Protein AF-A0A7C9VU46-F1 (afdb_monomer)

Organism: NCBI:txid2714351

Mean predicted aligned error: 11.22 Å

Nearest PDB structures (foldseek):
  5y7q-assembly1_A  TM=8.874E-01  e=1.756E-02  Pseudomonas aeruginosa PAO1
  4reb-assembly1_A  TM=8.449E-01  e=1.878E-02  Homo sapiens
  4ric-assembly1_A  TM=8.578E-01  e=5.898E-02  Homo sapiens
  4ry3-assembly1_A  TM=6.959E-01  e=2.812E-02  Homo sapiens
  8j7y-assembly1_B  TM=4.164E-01  e=3.349E+00  Homo sapiens

Structure (mmCIF, N/CA/C/O backbone):
data_AF-A0A7C9VU46-F1
#
_entry.id   AF-A0A7C9VU46-F1
#
loop_
_atom_site.group_PDB
_atom_site.id
_atom_site.type_symbol
_atom_site.label_atom_id
_atom_site.label_alt_id
_atom_site.label_comp_id
_atom_site.label_asym_id
_atom_site.label_entity_id
_atom_site.label_seq_id
_atom_site.pdbx_PDB_ins_code
_atom_site.Cartn_x
_atom_site.Cartn_y
_atom_site.Cartn_z
_atom_site.occupancy
_atom_site.B_iso_or_equiv
_atom_site.auth_seq_id
_atom_site.auth_comp_id
_atom_site.auth_asym_id
_atom_site.auth_atom_id
_atom_site.pdbx_PDB_model_num
ATOM 1 N N . MET A 1 1 ? -3.413 -25.068 1.498 1.00 42.00 1 MET A N 1
ATOM 2 C CA . MET A 1 1 ? -3.472 -23.784 2.229 1.00 42.00 1 MET A CA 1
ATOM 3 C C . MET A 1 1 ? -2.908 -22.720 1.308 1.00 42.00 1 MET A C 1
ATOM 5 O O . MET A 1 1 ? -1.802 -22.916 0.824 1.00 42.00 1 MET A O 1
ATOM 9 N N . GLY A 1 2 ? -3.686 -21.690 0.971 1.00 61.91 2 GLY A N 1
ATOM 10 C CA . GLY A 1 2 ? -3.221 -20.601 0.105 1.00 61.91 2 GLY A CA 1
ATOM 11 C C . GLY A 1 2 ? -2.277 -19.662 0.854 1.00 61.91 2 GLY A C 1
ATOM 12 O O . GLY A 1 2 ? -2.394 -19.526 2.072 1.00 61.91 2 GLY A O 1
ATOM 13 N N . ALA A 1 3 ? -1.338 -19.045 0.138 1.00 66.25 3 ALA A N 1
ATOM 14 C CA . ALA A 1 3 ? -0.512 -17.979 0.691 1.00 66.25 3 ALA A CA 1
ATOM 15 C C . ALA A 1 3 ? -1.405 -16.810 1.136 1.00 66.25 3 ALA A C 1
ATOM 17 O O . ALA A 1 3 ? -2.401 -16.498 0.480 1.00 66.25 3 ALA A O 1
ATOM 18 N N . LEU A 1 4 ? -1.063 -16.179 2.261 1.00 65.56 4 LEU A N 1
ATOM 19 C CA . LEU A 1 4 ? -1.731 -14.950 2.677 1.00 65.56 4 LEU A CA 1
ATOM 20 C C . LEU A 1 4 ? -1.468 -13.855 1.629 1.00 65.56 4 LEU A C 1
ATOM 22 O O . LEU A 1 4 ? -0.344 -13.768 1.126 1.00 65.56 4 LEU A O 1
ATOM 26 N N . PRO A 1 5 ? -2.471 -13.023 1.298 1.00 73.12 5 PRO A N 1
ATOM 27 C CA . PRO A 1 5 ? -2.282 -11.930 0.356 1.00 73.12 5 PRO A CA 1
ATOM 28 C C . PRO A 1 5 ? -1.193 -10.981 0.864 1.00 73.12 5 PRO A C 1
ATOM 30 O O . PRO A 1 5 ? -1.107 -10.684 2.059 1.00 73.12 5 PRO A O 1
ATOM 33 N N . ARG A 1 6 ? -0.355 -10.501 -0.056 1.00 83.19 6 ARG A N 1
ATOM 34 C CA . ARG A 1 6 ? 0.696 -9.528 0.253 1.00 83.19 6 ARG A CA 1
ATOM 35 C C . ARG A 1 6 ? 0.078 -8.249 0.833 1.00 83.19 6 ARG A C 1
ATOM 37 O O . ARG A 1 6 ? -0.856 -7.698 0.258 1.00 83.19 6 ARG A O 1
ATOM 44 N N . LEU A 1 7 ? 0.628 -7.776 1.951 1.00 88.25 7 LEU A N 1
ATOM 45 C CA . LEU A 1 7 ? 0.248 -6.506 2.577 1.00 88.25 7 LEU A CA 1
ATOM 46 C C . LEU A 1 7 ? 0.903 -5.306 1.877 1.00 88.25 7 LEU A C 1
ATOM 48 O O . LEU A 1 7 ? 1.876 -5.468 1.141 1.00 88.25 7 LEU A O 1
ATOM 52 N N . ALA A 1 8 ? 0.370 -4.111 2.143 1.00 93.81 8 ALA A N 1
ATOM 53 C CA . ALA A 1 8 ? 0.956 -2.851 1.696 1.00 93.81 8 ALA A CA 1
ATOM 54 C C . ALA A 1 8 ? 2.403 -2.689 2.190 1.00 93.81 8 ALA A C 1
ATOM 56 O O . ALA A 1 8 ? 2.746 -3.136 3.287 1.00 93.81 8 ALA A O 1
ATOM 57 N N . ASP A 1 9 ? 3.230 -2.009 1.398 1.00 95.44 9 ASP A N 1
ATOM 58 C CA . ASP A 1 9 ? 4.649 -1.819 1.717 1.00 95.44 9 ASP A CA 1
ATOM 59 C C . ASP A 1 9 ? 4.894 -0.984 2.990 1.00 95.44 9 ASP A C 1
ATOM 61 O O . ASP A 1 9 ? 5.875 -1.224 3.695 1.00 95.44 9 ASP A O 1
ATOM 65 N N . LEU A 1 10 ? 4.037 -0.000 3.293 1.00 97.25 10 LEU A N 1
ATOM 66 C CA . LEU A 1 10 ? 4.185 0.897 4.444 1.00 97.25 10 LEU A CA 1
ATOM 67 C C . LEU A 1 10 ? 2.865 1.088 5.209 1.00 97.25 10 LEU A C 1
ATOM 69 O O . LEU A 1 10 ? 1.778 1.088 4.629 1.00 97.25 10 LEU A O 1
ATOM 73 N N . LEU A 1 11 ? 2.987 1.352 6.510 1.00 95.12 11 LEU A N 1
ATOM 74 C CA . LEU A 1 11 ? 1.920 1.798 7.407 1.00 95.12 11 LEU A CA 1
ATOM 75 C C . LEU A 1 11 ? 2.380 3.089 8.090 1.00 95.12 11 LEU A C 1
ATOM 77 O O . LEU A 1 11 ? 3.465 3.125 8.666 1.00 95.12 11 LEU A O 1
ATOM 81 N N . THR A 1 12 ? 1.573 4.145 8.025 1.00 95.25 12 THR A N 1
ATOM 82 C CA . THR A 1 12 ? 1.903 5.452 8.606 1.00 95.25 12 THR A CA 1
ATOM 83 C C . THR A 1 12 ? 0.762 5.998 9.451 1.00 95.25 12 THR A C 1
ATOM 85 O O . THR A 1 12 ? -0.407 5.802 9.137 1.00 95.25 12 THR A O 1
ATOM 88 N N . TRP A 1 13 ? 1.111 6.691 10.528 1.00 96.12 13 TRP A N 1
ATOM 89 C CA . TRP A 1 13 ? 0.216 7.496 11.348 1.00 96.12 13 TRP A CA 1
ATOM 90 C C . TRP A 1 13 ? 1.034 8.638 11.955 1.00 96.12 13 TRP A C 1
ATOM 92 O O . TRP A 1 13 ? 2.261 8.560 12.059 1.00 96.12 13 TRP A O 1
ATOM 102 N N . LYS A 1 14 ? 0.363 9.715 12.351 1.00 94.06 14 LYS A N 1
ATOM 103 C CA . LYS A 1 14 ? 0.975 10.834 13.059 1.00 94.06 14 LYS A CA 1
ATOM 104 C C . LYS A 1 14 ? 0.528 10.794 14.513 1.00 94.06 14 LYS A C 1
ATOM 106 O O . LYS A 1 14 ? -0.659 10.643 14.786 1.00 94.06 14 LYS A O 1
ATOM 111 N N . GLN A 1 15 ? 1.477 10.956 15.427 1.00 94.81 15 GLN A N 1
ATOM 112 C CA . GLN A 1 15 ? 1.204 11.138 16.848 1.00 94.81 15 GLN A CA 1
ATOM 113 C C . GLN A 1 15 ? 1.498 12.591 17.227 1.00 94.81 15 GLN A C 1
ATOM 115 O O . GLN A 1 15 ? 2.615 13.068 17.031 1.00 94.81 15 GLN A O 1
ATOM 120 N N . GLU A 1 16 ? 0.512 13.281 17.791 1.00 92.44 16 GLU A N 1
ATOM 121 C CA . GLU A 1 16 ? 0.640 14.628 18.348 1.00 92.44 16 GLU A CA 1
ATOM 122 C C . GLU A 1 16 ? 0.192 14.609 19.814 1.00 92.44 16 GLU A C 1
ATOM 124 O O . GLU A 1 16 ? -0.996 14.660 20.136 1.00 92.44 16 GLU A O 1
ATOM 129 N N . GLY A 1 17 ? 1.156 14.480 20.731 1.00 89.25 17 GLY A N 1
ATOM 130 C CA . GLY A 1 17 ? 0.858 14.297 22.154 1.00 89.25 17 GLY A CA 1
ATOM 131 C C . GLY A 1 17 ? 0.039 13.015 22.381 1.00 89.25 17 GLY A C 1
ATOM 132 O O . GLY A 1 17 ? 0.482 11.954 21.943 1.00 89.25 17 GLY A O 1
ATOM 133 N N . PRO A 1 18 ? -1.135 13.064 23.041 1.00 91.19 18 PRO A N 1
ATOM 134 C CA . PRO A 1 18 ? -1.999 11.895 23.225 1.00 91.19 18 PRO A CA 1
ATOM 135 C C . PRO A 1 18 ? -2.870 11.561 22.0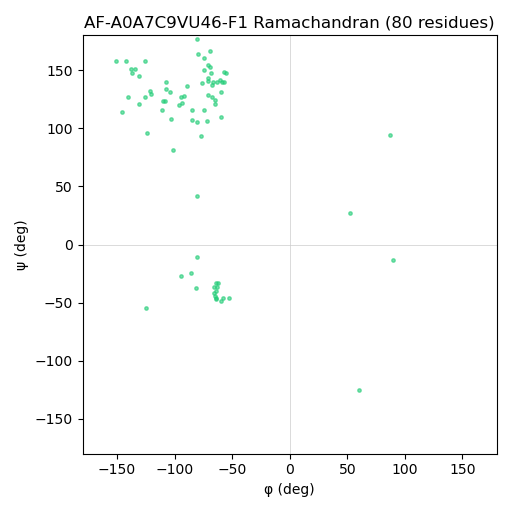00 1.00 91.19 18 PRO A C 1
ATOM 137 O O . PRO A 1 18 ? -3.490 10.502 21.976 1.00 91.19 18 PRO A O 1
ATOM 140 N N . ILE A 1 19 ? -2.939 12.435 20.990 1.00 89.12 19 ILE A N 1
ATOM 141 C CA . ILE A 1 19 ? -3.800 12.246 19.817 1.00 89.12 19 ILE A CA 1
ATOM 142 C C . ILE A 1 19 ? -3.016 11.532 18.713 1.00 89.12 19 ILE A C 1
ATOM 144 O O . ILE A 1 19 ? -1.937 11.974 18.320 1.00 89.12 19 ILE A O 1
ATOM 148 N N . ALA A 1 20 ? -3.586 10.447 18.190 1.00 89.44 20 ALA A N 1
ATOM 149 C CA . ALA A 1 20 ? -3.097 9.751 17.005 1.00 89.44 20 ALA A CA 1
ATOM 150 C C . ALA A 1 20 ? -4.035 10.019 15.823 1.00 89.44 20 ALA A C 1
ATOM 152 O O . ALA A 1 20 ? -5.256 10.005 15.986 1.00 89.44 20 ALA A O 1
ATOM 153 N N . THR A 1 21 ? -3.486 10.231 14.628 1.00 91.69 21 THR A N 1
ATOM 154 C CA . THR A 1 21 ? -4.287 10.189 13.399 1.00 91.69 21 THR A CA 1
ATOM 155 C C . THR A 1 21 ? -4.627 8.750 13.038 1.00 91.69 21 THR A C 1
ATOM 157 O O . THR A 1 21 ? -3.918 7.818 13.422 1.00 91.69 21 THR A O 1
ATOM 160 N N . GLU A 1 22 ? -5.656 8.572 12.214 1.00 91.38 22 GLU A N 1
ATOM 161 C CA . GLU A 1 22 ? -5.965 7.262 11.651 1.00 91.38 22 GLU A CA 1
ATOM 162 C C . GLU A 1 22 ? -4.763 6.677 10.880 1.00 91.38 22 GLU A C 1
ATOM 164 O O . GLU A 1 22 ? -4.053 7.415 10.180 1.00 91.38 22 GLU A O 1
ATOM 169 N N . PRO A 1 23 ? -4.515 5.361 11.009 1.00 93.44 23 PRO A N 1
ATOM 170 C CA . PRO A 1 23 ? -3.460 4.676 10.277 1.00 93.44 23 PRO A CA 1
ATOM 171 C C . PRO A 1 23 ? -3.761 4.626 8.778 1.00 93.44 23 PRO A C 1
ATOM 173 O O . PRO A 1 23 ? -4.872 4.295 8.379 1.00 93.44 23 PRO A O 1
ATOM 176 N N . MET A 1 24 ? -2.751 4.874 7.945 1.00 95.44 24 MET A N 1
ATOM 177 C CA . MET A 1 24 ? -2.835 4.832 6.487 1.00 95.44 24 MET A CA 1
ATOM 178 C C . MET A 1 24 ? -1.860 3.815 5.903 1.00 95.44 24 MET A C 1
ATOM 180 O O . MET A 1 24 ? -0.663 3.835 6.195 1.00 95.44 24 MET A O 1
ATOM 184 N N . LEU A 1 25 ? -2.376 2.954 5.032 1.00 96.56 25 LEU A N 1
ATOM 185 C CA . LEU A 1 25 ? -1.599 1.954 4.304 1.00 96.56 25 LEU A CA 1
ATOM 186 C C . LEU A 1 2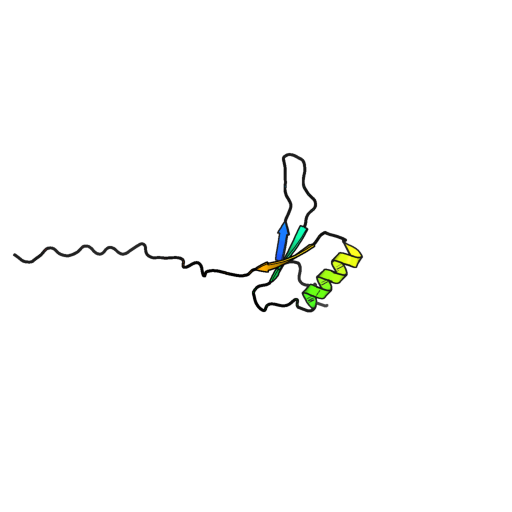5 ? -1.085 2.543 2.985 1.00 96.56 25 LEU A C 1
ATOM 188 O O . LEU A 1 25 ? -1.817 3.230 2.272 1.00 96.56 25 LEU A O 1
ATOM 192 N N . ILE A 1 26 ? 0.176 2.298 2.639 1.00 97.44 26 ILE A N 1
ATOM 193 C CA . ILE A 1 26 ? 0.784 2.834 1.418 1.00 97.44 26 ILE A CA 1
ATOM 194 C C . ILE A 1 26 ? 1.486 1.714 0.657 1.00 97.44 26 ILE A C 1
ATOM 196 O O . ILE A 1 26 ? 2.425 1.103 1.155 1.00 97.44 26 ILE A O 1
ATOM 200 N N . GLU A 1 27 ? 1.052 1.496 -0.580 1.00 97.38 27 GLU A N 1
ATOM 201 C CA . GLU A 1 27 ? 1.728 0.632 -1.546 1.00 97.38 27 GLU A CA 1
ATOM 202 C C . GLU A 1 27 ? 2.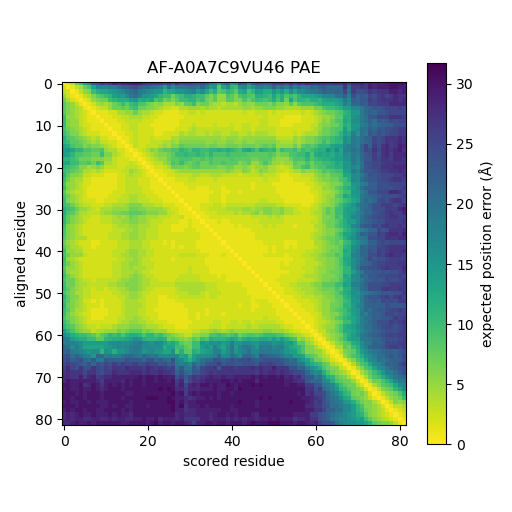646 1.483 -2.431 1.00 97.38 27 GLU A C 1
ATOM 204 O O . GLU A 1 27 ? 2.199 2.468 -3.033 1.00 97.38 27 GLU A O 1
ATOM 209 N N . VAL A 1 28 ? 3.925 1.121 -2.533 1.00 96.88 28 VAL A N 1
ATOM 210 C CA . VAL A 1 28 ? 4.929 1.902 -3.261 1.00 96.88 28 VAL A CA 1
ATOM 211 C C . VAL A 1 28 ? 5.228 1.244 -4.600 1.00 96.88 28 VAL A C 1
A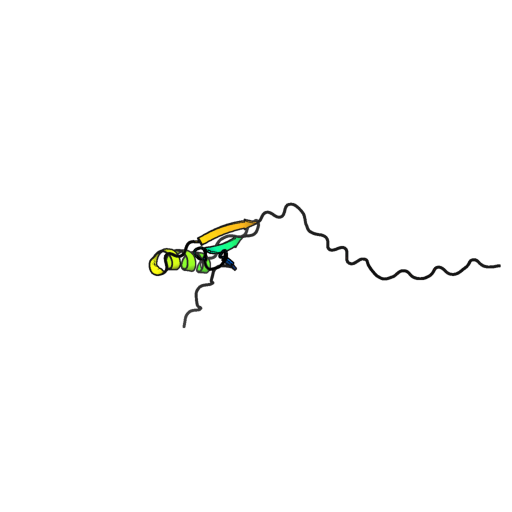TOM 213 O O . VAL A 1 28 ? 5.524 0.059 -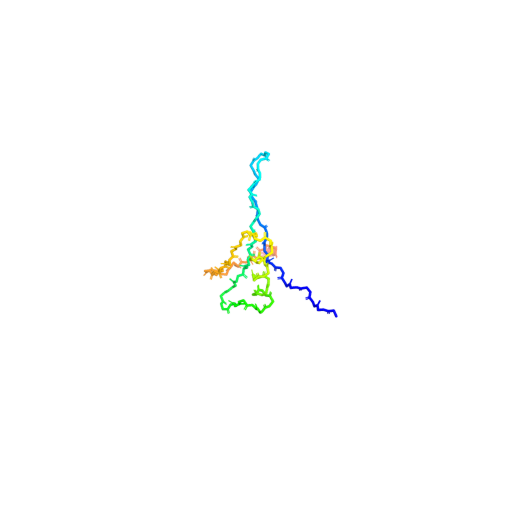4.696 1.00 96.88 28 VAL A O 1
ATOM 216 N N . LYS A 1 29 ? 5.202 2.039 -5.671 1.00 96.12 29 LYS A N 1
ATOM 217 C CA . LYS A 1 29 ? 5.534 1.581 -7.022 1.00 96.12 29 LYS A CA 1
ATOM 218 C C . LYS A 1 29 ? 6.684 2.369 -7.605 1.00 96.12 29 LYS A C 1
ATOM 220 O O . LYS A 1 29 ? 6.696 3.599 -7.595 1.00 96.12 29 LYS A O 1
ATOM 225 N N . SER A 1 30 ? 7.651 1.650 -8.157 1.00 93.69 30 SER A N 1
ATOM 226 C CA . SER A 1 30 ? 8.725 2.261 -8.935 1.00 93.69 30 SER A CA 1
ATOM 227 C C . SER A 1 30 ? 8.269 2.574 -10.368 1.00 93.69 30 SER A C 1
ATOM 229 O O . SER A 1 30 ? 7.138 2.295 -10.784 1.00 93.69 30 SER A O 1
ATOM 231 N N . ARG A 1 31 ? 9.144 3.193 -11.167 1.00 91.56 31 ARG A N 1
ATOM 232 C CA . ARG A 1 31 ? 8.852 3.450 -12.580 1.00 91.56 31 ARG A CA 1
ATOM 233 C C . ARG A 1 31 ? 8.721 2.124 -13.338 1.00 91.56 31 ARG A C 1
ATOM 235 O O . ARG A 1 31 ? 9.676 1.369 -13.427 1.00 91.56 31 ARG A O 1
ATOM 242 N N . GLY A 1 32 ? 7.556 1.901 -13.946 1.00 91.06 32 GLY A N 1
ATOM 243 C CA . GLY A 1 32 ? 7.266 0.696 -14.734 1.00 91.06 32 GLY A CA 1
ATOM 244 C C . GLY A 1 32 ? 6.667 -0.447 -13.914 1.00 91.06 32 GLY A C 1
ATOM 245 O O . GLY A 1 32 ? 6.092 -1.359 -14.501 1.00 91.06 32 GLY A O 1
ATOM 246 N N . ASP A 1 33 ? 6.722 -0.352 -12.586 1.00 95.06 33 ASP A N 1
ATOM 247 C CA . ASP A 1 33 ? 6.086 -1.302 -11.683 1.00 95.06 33 ASP A CA 1
ATOM 248 C C . ASP A 1 33 ? 4.557 -1.150 -11.709 1.00 95.06 33 ASP A C 1
ATOM 250 O O . ASP A 1 33 ? 4.014 -0.040 -11.797 1.00 95.06 33 ASP A O 1
ATOM 254 N N . ARG A 1 34 ? 3.860 -2.284 -11.666 1.00 95.44 34 ARG A N 1
ATOM 255 C CA . ARG A 1 34 ? 2.401 -2.394 -11.728 1.00 95.44 34 ARG A CA 1
ATOM 256 C C . ARG A 1 34 ? 1.917 -3.186 -10.519 1.00 95.44 34 ARG A C 1
ATOM 258 O O . ARG A 1 34 ? 2.653 -3.963 -9.929 1.00 95.44 34 ARG A O 1
ATOM 265 N N . LEU A 1 35 ? 0.651 -3.004 -10.159 1.00 95.50 35 LEU A N 1
ATOM 266 C CA . LEU A 1 35 ? 0.031 -3.832 -9.125 1.00 95.50 35 LEU A CA 1
ATOM 267 C C . LEU A 1 35 ? -0.045 -5.286 -9.593 1.00 95.50 35 LEU A C 1
ATOM 269 O O . LEU A 1 35 ? -0.652 -5.550 -10.640 1.00 95.50 35 LEU A O 1
ATOM 273 N N . S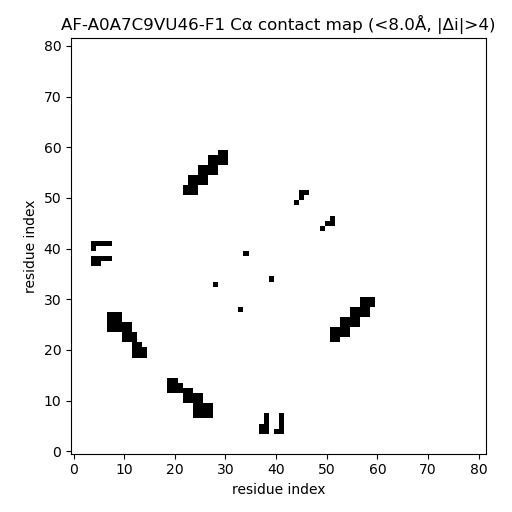ER A 1 36 ? 0.525 -6.189 -8.796 1.00 95.00 36 SER A N 1
ATOM 274 C CA . SER A 1 36 ? 0.313 -7.628 -8.919 1.00 95.00 36 SER A CA 1
ATOM 275 C C . SER A 1 36 ? -1.119 -8.005 -8.529 1.00 95.00 36 SER A C 1
ATOM 277 O O . SER A 1 36 ? -1.845 -7.214 -7.918 1.00 95.00 36 SER A O 1
ATOM 279 N N . ASP A 1 37 ? -1.528 -9.226 -8.861 1.00 94.88 37 ASP A N 1
ATOM 280 C CA . ASP A 1 37 ? -2.871 -9.720 -8.543 1.00 94.88 37 ASP A CA 1
ATOM 281 C C . ASP A 1 37 ? -3.093 -9.868 -7.032 1.00 94.88 37 ASP A C 1
ATOM 283 O O . ASP A 1 37 ? -4.156 -9.503 -6.527 1.00 94.88 37 ASP A O 1
ATOM 287 N N . ASP A 1 38 ? -2.067 -10.274 -6.281 1.00 94.12 38 ASP A N 1
ATOM 288 C CA . ASP A 1 38 ? -2.131 -10.338 -4.815 1.00 94.12 38 ASP A CA 1
ATOM 289 C C . ASP A 1 38 ? -2.327 -8.952 -4.193 1.00 94.12 38 ASP A C 1
ATOM 291 O O . ASP A 1 38 ? -3.127 -8.786 -3.273 1.00 94.12 38 ASP A O 1
ATOM 295 N N . GLN A 1 39 ? -1.653 -7.930 -4.731 1.00 95.00 39 GLN A N 1
ATOM 296 C CA . GLN A 1 39 ? -1.824 -6.546 -4.283 1.00 95.00 39 GLN A CA 1
ATOM 297 C C . GLN A 1 39 ? -3.235 -6.042 -4.600 1.00 95.00 39 GLN A C 1
ATOM 299 O O . GLN A 1 39 ? -3.869 -5.417 -3.757 1.00 95.00 39 GLN A O 1
ATOM 304 N N . ARG A 1 40 ? -3.784 -6.352 -5.781 1.00 95.44 40 ARG A N 1
ATOM 305 C CA . ARG A 1 40 ? -5.182 -6.018 -6.126 1.00 95.44 40 ARG A CA 1
ATOM 306 C C . ARG A 1 40 ? -6.186 -6.735 -5.227 1.00 95.44 40 ARG A C 1
ATOM 308 O O . ARG A 1 40 ? -7.206 -6.150 -4.859 1.00 95.44 40 ARG A O 1
ATOM 315 N N . THR A 1 41 ? -5.884 -7.975 -4.859 1.00 94.69 41 THR A N 1
ATOM 316 C CA . THR A 1 41 ? -6.688 -8.767 -3.926 1.00 94.69 41 THR A CA 1
ATOM 317 C C . THR A 1 41 ? -6.684 -8.122 -2.546 1.00 94.69 41 THR A C 1
ATOM 319 O O . THR A 1 41 ? -7.757 -7.887 -1.995 1.00 94.69 41 THR A O 1
ATOM 322 N N . TRP A 1 42 ? -5.513 -7.725 -2.035 1.00 92.88 42 TRP A N 1
ATOM 323 C CA . TRP A 1 42 ? -5.404 -6.907 -0.823 1.00 92.88 42 TRP A CA 1
ATOM 324 C C . TRP A 1 42 ? -6.276 -5.641 -0.917 1.00 92.88 42 TRP A C 1
ATOM 326 O O . TRP A 1 42 ? -7.030 -5.370 0.017 1.00 92.88 42 TRP A O 1
ATOM 336 N N . ILE A 1 43 ? -6.235 -4.906 -2.045 1.00 94.81 43 ILE A N 1
ATOM 337 C CA . ILE A 1 43 ? -6.990 -3.640 -2.214 1.00 94.81 43 ILE A CA 1
ATOM 338 C C . ILE A 1 43 ? -8.477 -3.905 -2.052 1.00 94.81 43 ILE A C 1
ATOM 340 O O . ILE A 1 43 ? -9.175 -3.216 -1.306 1.00 94.81 43 ILE A O 1
ATOM 344 N N . THR A 1 44 ? -8.941 -4.929 -2.756 1.00 95.25 44 THR A N 1
ATOM 345 C CA . THR A 1 44 ? -10.345 -5.314 -2.781 1.00 95.25 44 THR A CA 1
ATOM 346 C C . THR A 1 44 ? -10.806 -5.758 -1.397 1.00 95.25 44 THR A C 1
ATOM 348 O O . THR A 1 44 ? -11.829 -5.278 -0.914 1.00 95.25 44 THR A O 1
ATOM 351 N N . LEU A 1 45 ? -10.024 -6.602 -0.719 1.00 94.19 45 LEU A N 1
ATOM 352 C CA . LEU A 1 45 ? -10.353 -7.092 0.617 1.00 94.19 45 LEU A CA 1
ATOM 353 C C . LEU A 1 45 ? -10.369 -5.965 1.650 1.00 94.19 45 LEU A C 1
ATOM 355 O O . LEU A 1 45 ? -11.321 -5.881 2.422 1.00 94.19 45 LEU A O 1
ATOM 359 N N . ASN A 1 46 ? -9.381 -5.066 1.646 1.00 93.25 46 ASN A N 1
ATOM 360 C CA . ASN A 1 46 ? -9.372 -3.910 2.540 1.00 93.25 46 ASN A CA 1
ATOM 361 C C . ASN A 1 46 ? -10.623 -3.042 2.336 1.00 93.25 46 ASN A C 1
ATOM 363 O O . ASN A 1 46 ? -11.287 -2.698 3.310 1.00 93.25 46 ASN A O 1
ATOM 367 N N . HIS A 1 47 ? -10.992 -2.757 1.082 1.00 94.50 47 HIS A N 1
ATOM 368 C CA . HIS A 1 47 ? -12.209 -2.005 0.766 1.00 94.50 47 HIS A CA 1
ATOM 369 C C . HIS A 1 47 ? -13.490 -2.718 1.224 1.00 94.50 47 HIS A C 1
ATOM 371 O O . HIS A 1 47 ? -14.457 -2.051 1.568 1.00 94.50 47 HIS A O 1
ATOM 377 N N . GLN A 1 48 ? -13.526 -4.051 1.202 1.00 96.31 48 GLN A N 1
ATOM 378 C CA . GLN A 1 48 ? -14.712 -4.834 1.561 1.00 96.31 48 GLN A CA 1
ATOM 379 C C . GLN A 1 48 ? -14.850 -5.116 3.060 1.00 96.31 48 GLN A C 1
ATOM 381 O O . GLN A 1 48 ? -15.956 -5.406 3.503 1.00 96.31 48 GLN A O 1
ATOM 386 N N . THR A 1 49 ? -13.750 -5.104 3.818 1.00 94.19 49 THR A N 1
ATOM 387 C CA . THR A 1 49 ? -13.733 -5.656 5.184 1.00 94.19 49 THR A CA 1
ATOM 388 C C . THR A 1 49 ? -13.256 -4.664 6.236 1.00 94.19 49 THR A C 1
ATOM 390 O O . THR A 1 49 ? -13.956 -4.434 7.215 1.00 94.19 49 THR A O 1
ATOM 393 N N . LEU A 1 50 ? -12.067 -4.084 6.060 1.00 92.12 50 LEU A N 1
ATOM 394 C CA . LEU A 1 50 ? -11.424 -3.259 7.087 1.00 92.12 50 LEU A CA 1
ATOM 395 C C . LEU A 1 50 ? -11.718 -1.769 6.917 1.00 92.12 50 LEU A C 1
ATOM 397 O O . LEU A 1 50 ? -11.662 -1.021 7.887 1.00 92.12 50 LEU A O 1
ATOM 401 N N . HIS A 1 51 ? -11.990 -1.340 5.684 1.00 94.81 51 HIS A N 1
ATOM 402 C CA . HIS A 1 51 ? -12.209 0.054 5.306 1.00 94.81 51 HIS A CA 1
ATOM 403 C C . HIS A 1 51 ? -11.086 1.007 5.755 1.00 94.81 51 HIS A C 1
ATOM 405 O O . HIS A 1 51 ? -11.320 2.200 5.931 1.00 94.81 51 HIS A O 1
ATOM 411 N N . LEU A 1 52 ? -9.853 0.505 5.911 1.00 93.69 52 LEU A N 1
ATOM 412 C CA . LEU A 1 52 ? -8.717 1.350 6.274 1.00 93.69 52 LEU A CA 1
ATOM 413 C C . LEU A 1 52 ? -8.327 2.251 5.095 1.00 93.69 52 LEU A C 1
ATOM 415 O O . LEU A 1 52 ? -8.350 1.801 3.939 1.00 93.69 52 LEU A O 1
ATOM 419 N N . PRO A 1 53 ? -7.916 3.502 5.349 1.00 96.00 53 PRO A N 1
ATOM 420 C CA . PRO A 1 53 ? -7.473 4.390 4.290 1.00 96.00 53 PRO A CA 1
ATOM 421 C C . PRO A 1 53 ? -6.167 3.876 3.675 1.00 96.00 53 PRO A C 1
ATOM 423 O O . PRO A 1 53 ? -5.252 3.427 4.372 1.00 96.00 53 PRO A O 1
ATOM 426 N N . PHE A 1 54 ? -6.060 3.971 2.348 1.00 96.56 54 PHE A N 1
ATOM 427 C CA . PHE A 1 54 ? -4.861 3.548 1.632 1.00 96.56 54 PHE A CA 1
ATOM 428 C C . PHE A 1 54 ? -4.500 4.462 0.462 1.00 96.56 54 PHE A C 1
ATOM 430 O O . PHE A 1 54 ? -5.343 5.179 -0.081 1.00 96.56 54 PHE A O 1
ATOM 437 N N . ARG A 1 55 ? -3.226 4.425 0.058 1.00 97.12 55 ARG A N 1
ATOM 438 C CA . ARG A 1 55 ? -2.707 5.128 -1.122 1.00 97.12 55 ARG A CA 1
ATOM 439 C C . ARG A 1 55 ? -1.751 4.251 -1.917 1.00 97.12 55 ARG A C 1
ATOM 441 O O . ARG A 1 55 ? -1.038 3.421 -1.363 1.00 97.12 55 ARG A O 1
ATOM 448 N N . ILE A 1 56 ? -1.693 4.502 -3.221 1.00 97.00 56 ILE A N 1
ATOM 449 C CA . ILE A 1 56 ? -0.684 3.928 -4.112 1.00 97.00 56 ILE A CA 1
ATOM 450 C C . ILE A 1 56 ? 0.220 5.072 -4.549 1.00 97.00 56 ILE A C 1
ATOM 452 O O . ILE A 1 56 ? -0.237 6.013 -5.200 1.00 97.00 56 ILE A O 1
ATOM 456 N N . VAL A 1 57 ? 1.490 5.015 -4.164 1.00 97.19 57 VAL A N 1
ATOM 457 C CA . VAL A 1 57 ? 2.452 6.093 -4.410 1.00 97.19 57 VAL A CA 1
ATOM 458 C C . VAL A 1 57 ? 3.465 5.637 -5.443 1.00 97.19 57 VAL A C 1
ATOM 460 O O . VAL A 1 57 ? 4.155 4.637 -5.262 1.00 97.19 57 VAL A O 1
ATOM 463 N N . LYS A 1 58 ? 3.584 6.400 -6.530 1.00 95.94 58 LYS A N 1
ATOM 464 C CA . LYS A 1 58 ? 4.584 6.152 -7.565 1.00 95.94 58 LYS A CA 1
ATOM 465 C C . LYS A 1 58 ? 5.817 7.012 -7.329 1.00 95.94 58 LYS A C 1
ATOM 467 O O . LYS A 1 58 ? 5.739 8.237 -7.359 1.00 95.94 58 LYS A O 1
ATOM 472 N N . VAL A 1 59 ? 6.963 6.372 -7.137 1.00 92.75 59 VAL A N 1
ATOM 473 C CA . VAL A 1 59 ? 8.239 7.056 -6.925 1.00 92.75 59 VAL A CA 1
ATOM 474 C C . VAL A 1 59 ? 8.966 7.208 -8.255 1.00 92.75 59 VAL A C 1
ATOM 476 O O . VAL A 1 59 ? 9.293 6.232 -8.935 1.00 92.75 59 VAL A O 1
ATOM 479 N N . HIS A 1 60 ? 9.254 8.458 -8.606 1.00 89.38 60 HIS A N 1
ATOM 480 C CA . HIS A 1 60 ? 10.100 8.826 -9.731 1.00 89.38 60 HIS A CA 1
ATOM 481 C C . HIS A 1 60 ? 11.464 9.251 -9.186 1.00 89.38 60 HIS A C 1
ATOM 483 O O . HIS A 1 60 ? 11.581 10.305 -8.570 1.00 89.38 60 HIS A O 1
ATOM 489 N N . ARG A 1 61 ? 12.499 8.428 -9.386 1.00 82.19 61 ARG A N 1
ATOM 490 C CA . ARG A 1 61 ? 13.874 8.840 -9.071 1.00 82.19 61 ARG A CA 1
ATOM 491 C C . ARG A 1 61 ? 14.339 9.827 -10.138 1.00 82.19 61 ARG A C 1
ATOM 493 O O . ARG A 1 61 ? 14.427 9.450 -11.304 1.00 82.19 61 ARG A O 1
ATOM 500 N N . THR A 1 62 ? 14.598 11.063 -9.734 1.00 80.31 62 THR A N 1
ATOM 501 C CA . THR A 1 62 ? 15.152 12.117 -10.595 1.00 80.31 62 THR A CA 1
ATOM 502 C C . THR A 1 62 ? 16.664 11.989 -10.725 1.00 80.31 62 THR A C 1
ATOM 504 O O . THR A 1 62 ? 17.197 12.150 -11.815 1.00 80.31 62 THR A O 1
ATOM 507 N N . GLU A 1 63 ? 17.343 11.605 -9.645 1.00 79.38 63 GLU A N 1
ATOM 508 C CA . GLU A 1 63 ? 18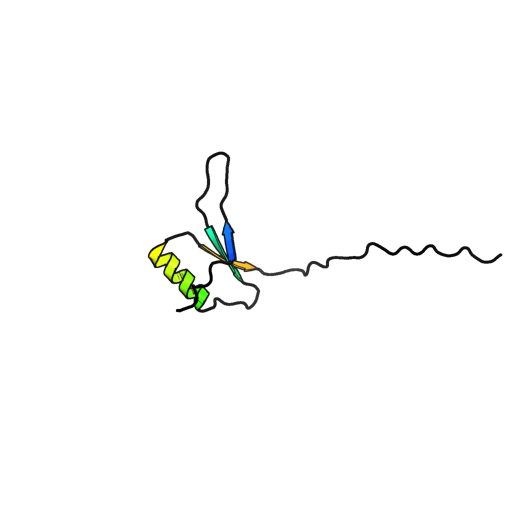.792 11.421 -9.605 1.00 79.38 63 GLU A CA 1
ATOM 509 C C . GLU A 1 63 ? 19.146 10.143 -8.843 1.00 79.38 63 GLU A C 1
ATOM 511 O O . GLU A 1 63 ? 18.447 9.714 -7.916 1.00 79.38 63 GLU A O 1
ATOM 516 N N . ARG A 1 64 ? 20.234 9.490 -9.256 1.00 75.94 64 ARG A N 1
ATOM 517 C CA . ARG A 1 64 ? 20.789 8.352 -8.525 1.00 75.94 64 ARG A CA 1
ATOM 518 C C . ARG A 1 64 ? 21.698 8.911 -7.441 1.00 75.94 64 ARG A C 1
ATOM 520 O O . ARG A 1 64 ? 22.723 9.495 -7.764 1.00 75.94 64 ARG A O 1
ATOM 527 N N . LEU A 1 65 ? 21.348 8.692 -6.175 1.00 77.69 65 LEU A N 1
ATOM 528 C CA . LEU A 1 65 ? 22.249 8.999 -5.066 1.00 77.69 65 LEU A CA 1
ATOM 529 C C . LEU A 1 65 ? 23.531 8.170 -5.234 1.00 77.69 65 LEU A C 1
ATOM 531 O O . LEU A 1 65 ? 23.505 6.942 -5.120 1.00 77.69 65 LEU A O 1
ATOM 535 N N . THR A 1 66 ? 24.639 8.831 -5.559 1.00 74.38 66 THR A N 1
ATOM 536 C CA . THR A 1 66 ? 25.978 8.243 -5.515 1.00 74.38 66 THR A CA 1
ATOM 537 C C . THR A 1 66 ? 26.488 8.372 -4.088 1.00 74.38 66 THR A C 1
ATOM 539 O O . THR A 1 66 ? 26.815 9.468 -3.638 1.00 74.38 66 THR A O 1
ATOM 542 N N . PHE A 1 67 ? 26.540 7.261 -3.356 1.00 72.19 67 PHE A N 1
ATOM 543 C CA . PHE A 1 67 ? 27.293 7.222 -2.108 1.00 72.19 67 PHE A CA 1
ATOM 544 C C . PHE A 1 67 ? 28.778 7.242 -2.465 1.00 72.19 67 PHE A C 1
ATOM 546 O O . PHE A 1 67 ? 29.301 6.253 -2.972 1.00 72.19 67 PHE A O 1
ATOM 553 N N . ASN A 1 68 ? 29.440 8.380 -2.249 1.00 63.09 68 ASN A N 1
ATOM 554 C CA . ASN A 1 68 ? 30.883 8.479 -2.412 1.00 63.09 68 ASN A CA 1
ATOM 555 C C . AS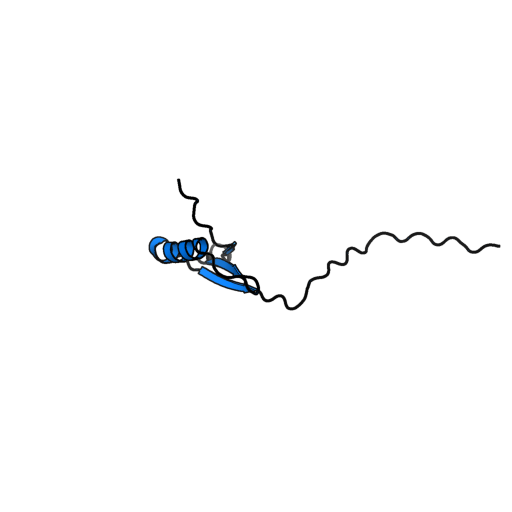N A 1 68 ? 31.542 7.828 -1.192 1.00 63.09 68 ASN A C 1
ATOM 557 O O . ASN A 1 68 ? 31.707 8.458 -0.151 1.00 63.09 68 ASN A O 1
ATOM 561 N N . SER A 1 69 ? 31.870 6.545 -1.294 1.00 62.50 69 SER A N 1
ATOM 562 C CA . SER A 1 69 ? 32.640 5.815 -0.285 1.00 62.50 69 SER A CA 1
ATOM 563 C C . SER A 1 69 ? 34.146 6.078 -0.415 1.00 62.50 69 SER A C 1
ATOM 565 O O . SER A 1 69 ? 34.942 5.160 -0.268 1.00 62.50 69 SER A O 1
ATOM 567 N N . ASP A 1 70 ? 34.543 7.327 -0.666 1.00 59.69 70 ASP A N 1
ATOM 568 C CA . ASP A 1 70 ? 35.951 7.729 -0.689 1.00 59.6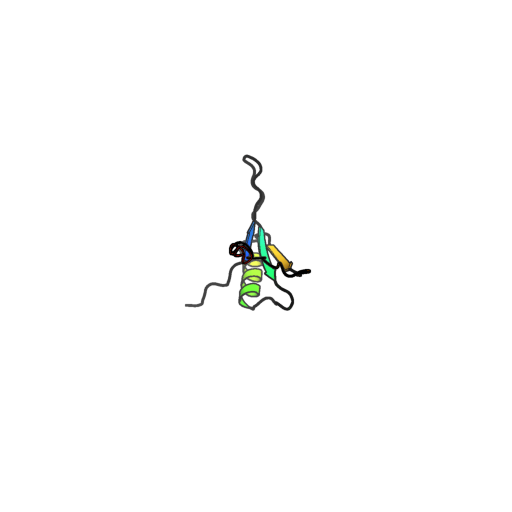9 70 ASP A CA 1
ATOM 569 C C . ASP A 1 70 ? 36.302 8.442 0.616 1.00 59.69 70 ASP A C 1
ATOM 571 O O . ASP A 1 70 ? 36.349 9.667 0.719 1.00 59.69 70 ASP A O 1
ATOM 575 N N . SER A 1 71 ? 36.569 7.645 1.644 1.00 62.66 71 SER A N 1
ATOM 576 C CA . SER A 1 71 ? 37.451 8.062 2.729 1.00 62.66 71 SER A CA 1
ATOM 577 C C . SER A 1 71 ? 38.305 6.864 3.136 1.00 62.66 71 SER A C 1
ATOM 579 O O . SER A 1 71 ? 37.756 5.814 3.458 1.00 62.66 71 SER A O 1
ATOM 581 N N . HIS A 1 72 ? 39.631 7.069 3.155 1.00 55.97 72 HIS A N 1
ATOM 582 C CA . HIS A 1 72 ? 40.737 6.107 3.351 1.00 55.97 72 HIS A CA 1
ATOM 583 C C . HIS A 1 72 ? 41.185 5.446 2.036 1.00 55.97 72 HIS A C 1
ATOM 585 O O . HIS A 1 72 ? 40.591 4.483 1.584 1.00 55.97 72 HIS A O 1
ATOM 591 N N . THR A 1 73 ? 42.208 5.952 1.341 1.00 52.88 73 THR A N 1
ATOM 592 C CA . THR A 1 73 ? 43.608 5.952 1.801 1.00 52.88 73 THR A CA 1
ATOM 593 C C . THR A 1 73 ? 44.392 7.194 1.342 1.00 52.88 73 THR A C 1
ATOM 595 O O . THR A 1 73 ? 44.698 7.342 0.160 1.00 52.88 73 THR A O 1
ATOM 598 N N . ARG A 1 74 ? 44.813 8.060 2.275 1.00 49.06 74 ARG A N 1
ATOM 599 C CA . ARG A 1 74 ? 46.006 8.900 2.062 1.00 49.06 74 ARG A CA 1
ATOM 600 C C . ARG A 1 74 ? 47.231 8.036 2.361 1.00 49.06 74 ARG A C 1
ATOM 602 O O . ARG A 1 74 ? 47.509 7.773 3.527 1.00 49.06 74 ARG A O 1
ATOM 609 N N . SER A 1 75 ? 47.953 7.608 1.332 1.00 58.94 75 SER A N 1
ATOM 610 C CA . SER A 1 75 ? 49.334 7.143 1.503 1.00 58.94 75 SER A CA 1
ATOM 611 C C . SER A 1 75 ? 50.255 8.358 1.674 1.00 58.94 75 SER A C 1
ATOM 613 O O . SER A 1 75 ? 50.060 9.354 0.971 1.00 58.94 75 SER A O 1
ATOM 615 N N . PRO A 1 76 ? 51.245 8.326 2.582 1.00 55.44 76 PRO A N 1
ATOM 616 C CA . PRO A 1 76 ? 52.233 9.391 2.687 1.00 55.44 76 PRO A CA 1
ATOM 617 C C . PRO A 1 76 ? 53.176 9.343 1.477 1.00 55.44 76 PRO A C 1
ATOM 619 O O . PRO A 1 76 ? 53.728 8.295 1.146 1.00 55.44 76 PRO A O 1
ATOM 622 N N . SER A 1 77 ? 53.351 10.479 0.803 1.00 60.34 77 SER A N 1
ATOM 623 C CA . SER A 1 77 ? 54.356 10.656 -0.246 1.00 60.34 77 SER A CA 1
ATOM 624 C C . SER A 1 77 ? 55.760 10.614 0.361 1.00 60.34 77 SER A C 1
ATOM 626 O O . SER A 1 77 ? 56.045 11.375 1.288 1.00 60.34 77 SER A O 1
ATOM 628 N N . SER A 1 78 ? 56.632 9.753 -0.168 1.00 68.50 78 SER A N 1
ATOM 629 C CA . SER A 1 78 ? 58.060 9.709 0.169 1.00 68.50 78 SER A CA 1
ATOM 630 C C . SER A 1 78 ? 58.743 11.068 -0.055 1.00 68.50 78 SER A C 1
ATOM 632 O O . SER A 1 78 ? 58.364 11.785 -0.985 1.00 68.50 78 SER A O 1
ATOM 634 N N . PRO A 1 79 ? 59.759 11.432 0.751 1.00 65.81 79 PRO A N 1
ATOM 635 C CA . PRO A 1 79 ? 60.527 12.650 0.525 1.00 65.81 79 PRO A CA 1
ATOM 636 C C . PRO A 1 79 ? 61.426 12.511 -0.719 1.00 65.81 79 PRO A C 1
ATOM 638 O O . PRO A 1 79 ? 61.785 11.389 -1.091 1.00 65.81 79 PRO A O 1
ATOM 641 N N . PRO A 1 80 ? 61.787 13.631 -1.374 1.00 53.69 80 PRO A N 1
ATOM 642 C CA . PRO A 1 80 ? 62.630 13.606 -2.564 1.00 53.69 80 PRO A CA 1
ATOM 643 C C . PRO A 1 80 ? 64.072 13.187 -2.219 1.00 53.69 80 PRO A C 1
ATOM 645 O O . PRO A 1 80 ? 64.513 13.401 -1.085 1.00 53.69 80 PRO A O 1
ATOM 648 N N . PRO A 1 81 ? 64.805 12.583 -3.174 1.00 61.41 81 PRO A N 1
ATOM 649 C CA . PRO A 1 81 ? 66.184 12.156 -2.960 1.00 61.41 81 PRO A CA 1
ATOM 650 C C . PRO A 1 81 ? 67.127 13.360 -2.802 1.00 61.41 81 PRO A C 1
ATOM 652 O O . PRO A 1 81 ? 66.880 14.415 -3.390 1.00 61.41 81 PRO A O 1
ATOM 655 N N . GLN A 1 82 ? 68.174 13.176 -1.987 1.00 63.09 82 GLN A N 1
ATOM 656 C CA . GLN A 1 82 ? 69.260 14.143 -1.765 1.00 63.09 82 GLN A CA 1
ATOM 657 C C . GLN A 1 82 ? 70.237 14.188 -2.938 1.00 63.09 82 GLN A C 1
ATOM 659 O O . GLN A 1 82 ? 70.489 13.111 -3.525 1.00 63.09 82 GLN A O 1
#

pLDDT: mean 84.32, std 15.09, range [42.0, 97.44]

Foldseek 3Di:
DDDQQDFAPDKDWDDDPPDIDFIEGEHEAEVPGDDDPSNVVNVVCCVVPVVGHYYYYYDDDPDDDDPPPPDDDDDDDDDDDD

Solvent-accessible surface area (backbone atoms only — not comparable to full-atom values): 5572 Å² total; per-residue (Å²): 134,80,80,80,65,52,74,62,77,40,79,46,66,54,75,59,86,93,46,66,51,79,62,33,37,31,35,75,30,53,82,89,58,73,85,49,70,46,47,52,48,37,53,52,48,34,67,73,70,71,62,62,53,70,50,79,46,75,51,80,81,88,69,83,86,76,82,80,84,83,75,86,83,86,75,85,80,79,80,81,86,132

Sequence (82 aa):
MGALPRLADLLTWKQEGPIATEPMLIEVKSRGDRLSDDQRTWITLNHQTLHLPFRIVKVHRTERLTFNSDSHTRSPSSPPPQ

Secondary structure (DSSP, 8-state):
-PPPPPPPSEEE--EETTEEPPPEEEEEE-TT----HHHHHHHHHIIIII---EEEEE---SS-----------PPPPPPP-

Radius of gyration: 24.05 Å; Cα contacts (8 Å, |Δi|>4): 79; chains: 1; bounding box: 84×38×38 Å

InterPro domains:
  IPR014883 VRR-NUC domain [PF08774] (6-45)